Protein AF-A0A2P5EH96-F1 (afdb_monomer)

Mean predicted aligned error: 20.23 Å

InterPro domains:
  IPR024489 Organ 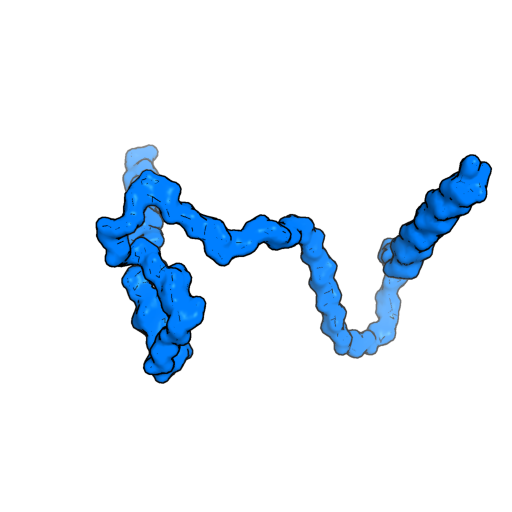specific protein [PF10950] (24-48)

pLDDT: mean 70.69, std 14.23, range [42.62, 91.38]

Sequence (117 aa):
MKSISAFVVLCSILLLGSLSYARKDAGDYWKSIMKNQPMPDAIKDLFHDEGLPSLPPGSAKRDRFVKDFDVRPNVIIYHSSHSQPEGVLNDHMPSVHEFQTKHHQQLQQVINKISRD

Secondary structure (DSSP, 8-state):
-HHHHHHHHHHHHHHHHTTT-SSS-HHHHHHHHTTTPPPPHHHHTTSTTS--TT--TT---TTSS------SPP---------PPP------PPPHHHHHHHHHHHHHHHHHHHTT-

Organism: Trema orientale (NCBI:txid63057)

Foldseek 3Di:
DVVVVVVVVVVVVVVVVPPPPPPPDPQVVCCVVVVNDGDDPVCVVVPPPPDDPDDDPPPPPPVPDDPPPDPPDDDDDDDPPDDDDDDDDDDDDPDPVNVVVVVVVVVVVVVVVVVVD

Structure (mmCIF, N/CA/C/O backbone):
data_AF-A0A2P5EH96-F1
#
_entry.id   AF-A0A2P5EH96-F1
#
loop_
_atom_site.group_PDB
_atom_site.id
_atom_site.type_symbol
_atom_site.label_atom_id
_atom_site.label_alt_id
_atom_site.label_comp_id
_atom_site.label_asym_id
_atom_site.label_entity_id
_atom_site.label_seq_id
_atom_site.pdbx_PDB_ins_code
_atom_site.Cartn_x
_atom_site.Cartn_y
_atom_site.Cartn_z
_atom_site.occupancy
_atom_site.B_iso_or_equiv
_atom_site.auth_seq_id
_atom_site.auth_comp_id
_atom_site.auth_asym_id
_atom_site.auth_atom_id
_atom_site.pdbx_PDB_model_num
ATOM 1 N N . MET A 1 1 ? -22.685 9.995 33.375 1.00 61.16 1 MET A N 1
ATOM 2 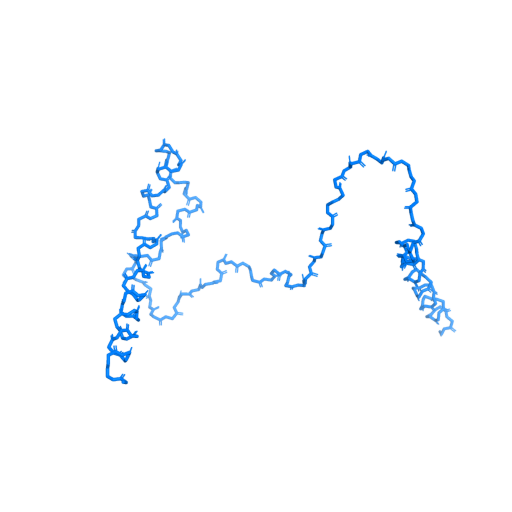C CA . MET A 1 1 ? -22.931 9.417 32.029 1.00 61.16 1 MET A CA 1
ATOM 3 C C . MET A 1 1 ? -22.644 10.393 30.881 1.00 61.16 1 MET A C 1
ATOM 5 O O . MET A 1 1 ? -22.021 9.983 29.915 1.00 61.16 1 MET A O 1
ATOM 9 N N . LYS A 1 2 ? -23.005 11.684 30.986 1.00 67.69 2 LYS A N 1
ATOM 10 C CA . LYS A 1 2 ? -22.804 12.699 29.922 1.00 67.69 2 LYS A CA 1
ATOM 11 C C . LYS A 1 2 ? -21.328 12.935 29.530 1.00 67.69 2 LYS A C 1
ATOM 13 O O . LYS A 1 2 ? -21.012 13.006 28.351 1.00 67.69 2 LYS A O 1
ATOM 18 N N . SER A 1 3 ? -20.422 12.989 30.513 1.00 78.19 3 SER A N 1
ATOM 19 C CA . SER A 1 3 ? -18.978 13.211 30.291 1.00 78.19 3 SER A CA 1
ATOM 20 C C . SER A 1 3 ? -18.285 12.039 29.578 1.00 78.19 3 SER A C 1
ATOM 22 O O . SER A 1 3 ? -17.495 12.265 28.668 1.00 78.19 3 SER A O 1
ATOM 24 N N . ILE A 1 4 ? -18.639 10.796 29.920 1.00 89.25 4 ILE A N 1
ATOM 25 C CA . ILE A 1 4 ? -18.084 9.597 29.271 1.00 89.25 4 ILE A CA 1
ATOM 26 C C . ILE A 1 4 ? -18.522 9.538 27.804 1.00 89.25 4 ILE A C 1
ATOM 28 O O . ILE A 1 4 ? -17.707 9.266 26.933 1.00 89.25 4 ILE A O 1
ATOM 32 N N . SER A 1 5 ? -19.786 9.868 27.515 1.00 84.06 5 SER A N 1
ATOM 33 C CA . SER A 1 5 ? -20.282 9.936 26.136 1.00 84.06 5 SER A CA 1
ATOM 34 C C . SER A 1 5 ? -19.522 10.970 25.303 1.00 84.06 5 SER A C 1
ATOM 36 O O . SER A 1 5 ? -19.148 10.677 24.173 1.00 84.06 5 SER A O 1
ATOM 38 N N . ALA A 1 6 ? -19.264 12.161 25.854 1.00 87.69 6 ALA A N 1
ATOM 39 C CA . ALA A 1 6 ? -18.490 13.193 25.165 1.00 87.69 6 ALA A CA 1
ATOM 40 C C . ALA A 1 6 ? -17.036 12.755 24.917 1.00 87.69 6 ALA A C 1
ATOM 42 O O . ALA A 1 6 ? -16.497 12.992 23.839 1.00 87.69 6 ALA A O 1
ATOM 43 N N . PHE A 1 7 ? -16.427 12.064 25.885 1.00 88.88 7 PHE A N 1
ATOM 44 C CA . PHE A 1 7 ? -15.080 11.510 25.757 1.00 88.88 7 PHE A CA 1
ATOM 45 C C . PHE A 1 7 ? -14.995 10.439 24.659 1.00 88.88 7 PHE A C 1
ATOM 47 O O . PHE A 1 7 ? -14.113 10.504 23.809 1.00 88.88 7 PHE A O 1
ATOM 54 N N . VAL A 1 8 ? -15.952 9.506 24.605 1.00 90.94 8 VAL A N 1
ATOM 55 C CA . VAL A 1 8 ? -16.015 8.467 23.560 1.00 90.94 8 VAL A CA 1
ATOM 56 C C . VAL A 1 8 ? -16.200 9.077 22.167 1.00 90.94 8 VAL A C 1
ATOM 58 O O . VAL A 1 8 ? -15.549 8.643 21.215 1.00 90.94 8 VAL A O 1
ATOM 61 N N . VAL A 1 9 ? -17.040 10.110 22.035 1.00 91.38 9 VAL A N 1
ATOM 62 C CA . VAL A 1 9 ? -17.235 10.833 20.765 1.00 91.38 9 VAL A CA 1
ATOM 63 C C . VAL A 1 9 ? -15.948 11.542 20.333 1.00 91.38 9 VAL A C 1
ATOM 65 O O . VAL A 1 9 ? -15.552 11.421 19.176 1.00 91.38 9 VAL A O 1
ATOM 68 N N . LEU A 1 10 ? -15.249 12.211 21.254 1.00 88.38 10 LEU A N 1
ATOM 69 C CA . LEU A 1 10 ? -13.952 12.839 20.978 1.00 88.38 10 LEU A CA 1
ATOM 70 C C . LEU A 1 10 ? -12.892 11.819 20.542 1.00 88.38 10 LEU A C 1
ATOM 72 O O . LEU A 1 10 ? -12.223 12.037 19.535 1.00 88.38 10 LEU A O 1
ATOM 76 N N . CYS A 1 11 ? -12.772 10.688 21.245 1.00 85.94 11 CYS A N 1
ATOM 77 C CA . CYS A 1 11 ? -11.863 9.607 20.859 1.00 85.94 11 CYS A CA 1
ATOM 78 C C . CYS A 1 11 ? -12.203 9.040 19.475 1.00 85.94 11 CYS A C 1
ATOM 80 O O . CYS A 1 11 ? -11.300 8.779 18.685 1.00 85.94 11 CYS A O 1
ATOM 82 N N . SER A 1 12 ? -13.491 8.901 19.155 1.00 86.06 12 SER A N 1
ATOM 83 C CA . SER A 1 12 ? -13.940 8.423 17.843 1.00 86.06 12 SER A CA 1
ATOM 84 C C . SER A 1 12 ? -13.535 9.393 16.729 1.00 86.06 12 SER A C 1
ATOM 86 O O . SER A 1 12 ? -12.966 8.971 15.728 1.00 86.06 12 SER A O 1
ATOM 88 N N . ILE A 1 13 ? -13.737 10.701 16.918 1.00 84.12 13 ILE A N 1
ATOM 89 C CA . ILE A 1 13 ? -13.320 11.729 15.947 1.00 84.12 13 ILE A CA 1
ATOM 90 C C . ILE A 1 13 ? -11.793 11.721 15.756 1.00 84.12 13 ILE A C 1
ATOM 92 O O . ILE A 1 13 ? -11.313 11.801 14.625 1.00 84.12 13 ILE A O 1
ATOM 96 N N . LEU A 1 14 ? -11.027 11.569 16.841 1.00 83.12 14 LEU A N 1
ATOM 97 C CA . LEU A 1 14 ? -9.562 11.508 16.800 1.00 83.12 14 LEU A CA 1
ATOM 98 C C . LEU A 1 14 ? -9.047 10.273 16.029 1.00 83.12 14 LEU A C 1
ATOM 100 O O . LEU A 1 14 ? -8.079 10.363 15.269 1.00 83.12 14 LEU A O 1
ATOM 104 N N . LEU A 1 15 ? -9.718 9.128 16.188 1.00 79.44 15 LEU A N 1
ATOM 105 C CA . LEU A 1 15 ? -9.408 7.887 15.470 1.00 79.44 15 LEU A CA 1
ATOM 106 C C . LEU A 1 15 ? -9.755 7.977 13.975 1.00 79.44 15 LEU A C 1
ATOM 108 O O . LEU A 1 15 ? -9.011 7.458 13.149 1.00 79.44 15 LEU A O 1
ATOM 112 N N . LEU A 1 16 ? -10.837 8.672 13.602 1.00 72.06 16 LEU A N 1
ATOM 113 C CA . LEU A 1 16 ? -11.188 8.881 12.190 1.00 72.06 16 LEU A CA 1
ATOM 114 C C . LEU A 1 16 ? -10.264 9.897 11.497 1.00 72.06 16 LEU A C 1
ATOM 116 O O . LEU A 1 16 ? -9.942 9.729 10.322 1.00 72.06 16 LEU A O 1
ATOM 120 N N . GLY A 1 17 ? -9.801 10.928 12.211 1.00 64.50 17 GLY A N 1
ATOM 121 C CA . GLY A 1 17 ? -8.939 11.974 11.645 1.00 64.50 17 GLY A CA 1
ATOM 122 C C . GLY A 1 17 ? -7.540 11.497 11.237 1.00 64.50 17 GLY A C 1
ATOM 123 O O . GLY A 1 17 ? -6.922 12.081 10.351 1.00 64.50 17 GLY A O 1
ATOM 124 N N . SER A 1 18 ? -7.045 10.414 11.839 1.00 60.97 18 SER A N 1
ATOM 125 C CA . SER A 1 18 ? -5.706 9.864 11.577 1.00 60.97 18 SER A CA 1
ATOM 126 C C . SER A 1 18 ? -5.666 8.814 10.457 1.00 60.97 18 SER A C 1
ATOM 128 O O . SER A 1 18 ? -4.588 8.361 10.075 1.00 60.97 18 SER A O 1
ATOM 130 N N . LEU A 1 19 ? -6.814 8.455 9.871 1.00 60.09 19 LEU A N 1
ATOM 131 C CA . LEU A 1 19 ? -6.909 7.329 8.938 1.00 60.09 19 LEU A CA 1
ATOM 132 C C . LEU A 1 19 ? -6.358 7.614 7.525 1.00 60.09 19 LEU A C 1
ATOM 134 O O . LEU A 1 19 ? -6.110 6.678 6.772 1.00 60.09 19 LEU A O 1
ATOM 138 N N . SER A 1 20 ? -6.163 8.881 7.137 1.00 57.81 20 SER A N 1
ATOM 139 C CA . SER A 1 20 ? -5.899 9.261 5.731 1.00 57.81 20 SER A CA 1
ATOM 140 C C . SER A 1 20 ? -4.541 9.915 5.453 1.00 57.81 20 SER A C 1
ATOM 142 O O . SER A 1 20 ? -4.379 10.574 4.430 1.00 57.81 20 SER A O 1
ATOM 144 N N . TYR A 1 21 ? -3.531 9.713 6.306 1.00 54.97 21 TYR A N 1
A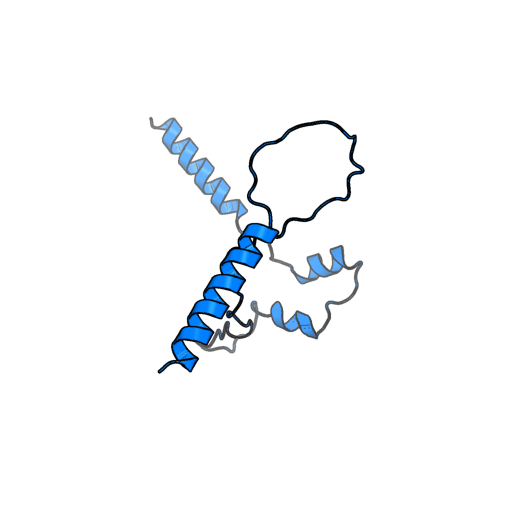TOM 145 C CA . TYR A 1 21 ? -2.166 10.193 6.016 1.00 54.97 21 TYR A CA 1
ATOM 146 C C . TYR A 1 21 ? -1.235 9.119 5.429 1.00 54.97 21 TYR A C 1
ATOM 148 O O . TYR A 1 21 ? -0.054 9.360 5.213 1.00 54.97 21 TYR A O 1
ATOM 156 N N . ALA A 1 22 ? -1.731 7.908 5.170 1.00 56.47 22 ALA A N 1
ATOM 157 C CA . ALA A 1 22 ? -0.838 6.786 4.897 1.00 56.47 22 ALA A CA 1
ATOM 158 C C . ALA A 1 22 ? -0.187 6.805 3.500 1.00 56.47 22 ALA A C 1
ATOM 160 O O . ALA A 1 22 ? 0.876 6.209 3.355 1.00 56.47 22 ALA A O 1
ATOM 161 N N . ARG A 1 23 ? -0.788 7.421 2.466 1.00 58.59 23 ARG A N 1
ATOM 162 C CA . ARG A 1 23 ? -0.286 7.295 1.074 1.00 58.59 23 ARG A CA 1
ATOM 163 C C . ARG A 1 23 ? -0.654 8.450 0.142 1.00 58.59 23 ARG A C 1
ATOM 165 O O . ARG A 1 23 ? -1.019 8.218 -1.003 1.00 58.59 23 ARG A O 1
ATOM 172 N N . LYS A 1 24 ? -0.584 9.699 0.602 1.00 59.19 24 LYS A N 1
ATOM 173 C CA . LYS A 1 24 ? -0.841 10.821 -0.316 1.00 59.19 24 LYS A CA 1
ATOM 174 C C . LYS A 1 24 ? 0.288 11.016 -1.339 1.00 59.19 24 LYS A C 1
AT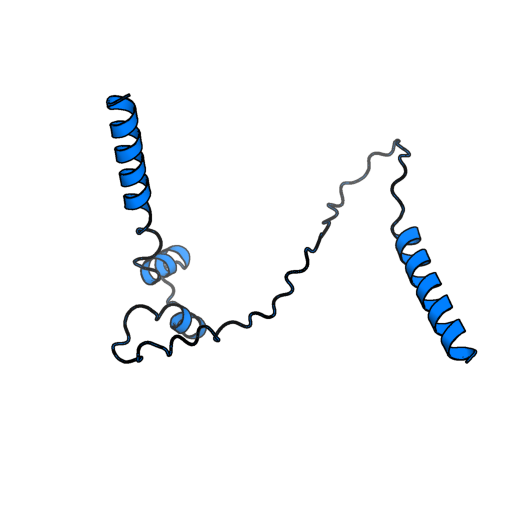OM 176 O O . LYS A 1 24 ? 0.039 11.567 -2.402 1.00 59.19 24 LYS A O 1
ATOM 181 N N . ASP A 1 25 ? 1.492 10.524 -1.037 1.00 70.25 25 ASP A N 1
ATOM 182 C CA . ASP A 1 25 ? 2.657 10.693 -1.904 1.00 70.25 25 ASP A CA 1
ATOM 183 C C . ASP A 1 25 ? 3.534 9.431 -1.966 1.00 70.25 25 ASP A C 1
ATOM 185 O O . ASP A 1 25 ? 4.565 9.295 -1.302 1.00 70.25 25 ASP A O 1
ATOM 189 N N . ALA A 1 26 ? 3.085 8.447 -2.749 1.00 70.12 26 ALA A N 1
ATOM 190 C CA . ALA A 1 26 ? 3.865 7.238 -3.013 1.00 70.12 26 ALA A CA 1
ATOM 191 C C . ALA A 1 26 ? 5.191 7.549 -3.739 1.00 70.12 26 ALA A C 1
ATOM 193 O O . ALA A 1 26 ? 6.161 6.804 -3.588 1.00 70.12 26 ALA A O 1
ATOM 194 N N . GLY A 1 27 ? 5.241 8.652 -4.496 1.00 78.19 27 GLY A N 1
ATOM 195 C CA . GLY A 1 27 ? 6.428 9.096 -5.222 1.00 78.19 27 GLY A CA 1
ATOM 196 C C . GLY A 1 27 ? 7.520 9.593 -4.281 1.00 78.19 27 GLY A C 1
ATOM 197 O O . GLY A 1 27 ? 8.656 9.122 -4.354 1.00 78.19 27 GLY A O 1
ATOM 198 N N . ASP A 1 28 ? 7.170 10.477 -3.351 1.00 79.75 28 ASP A N 1
ATOM 199 C CA . ASP A 1 28 ? 8.100 11.004 -2.353 1.00 79.75 28 ASP A CA 1
ATOM 200 C C . ASP A 1 28 ? 8.574 9.921 -1.380 1.00 79.75 28 ASP A C 1
ATOM 202 O O . ASP A 1 28 ? 9.758 9.872 -1.033 1.00 79.75 28 ASP A O 1
ATOM 206 N N . TYR A 1 29 ? 7.690 8.994 -0.994 1.00 82.25 29 TYR A N 1
ATOM 207 C CA . TYR A 1 29 ? 8.078 7.836 -0.188 1.00 82.25 29 TYR A CA 1
ATOM 208 C C . TYR A 1 29 ? 9.097 6.953 -0.918 1.00 82.25 29 TYR A C 1
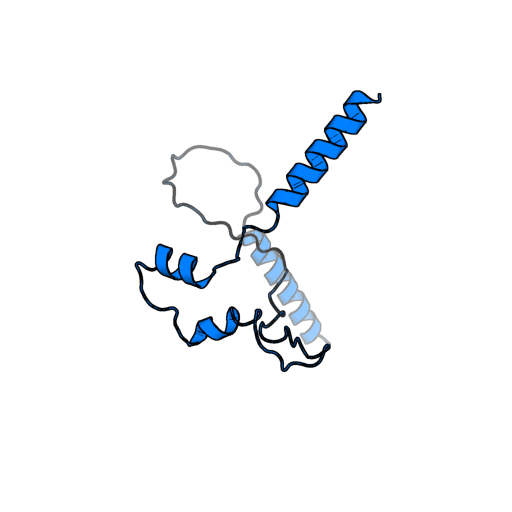ATOM 210 O O . TYR A 1 29 ? 10.148 6.626 -0.359 1.00 82.25 29 TYR A O 1
ATOM 218 N N . TRP A 1 30 ? 8.825 6.605 -2.182 1.00 86.25 30 TRP A N 1
ATOM 219 C CA . TRP A 1 30 ? 9.757 5.831 -3.002 1.00 86.25 30 TRP A CA 1
ATOM 220 C C . TRP A 1 30 ? 11.110 6.532 -3.095 1.00 86.25 30 TRP A C 1
ATOM 222 O O . TRP A 1 30 ? 12.147 5.930 -2.826 1.00 86.25 30 TRP A O 1
ATOM 232 N N . LYS A 1 31 ? 11.097 7.831 -3.406 1.00 86.62 31 LYS A N 1
ATOM 233 C CA . LYS A 1 31 ? 12.295 8.663 -3.513 1.00 86.62 31 LYS A CA 1
ATOM 234 C C . LYS A 1 31 ? 13.103 8.666 -2.211 1.00 86.62 31 LYS A C 1
ATOM 236 O O . LYS A 1 31 ? 14.327 8.566 -2.261 1.00 86.62 31 LYS A O 1
ATOM 241 N N . SER A 1 32 ? 12.438 8.732 -1.059 1.00 87.88 32 SER A N 1
ATOM 242 C CA . SER A 1 32 ? 13.080 8.683 0.258 1.00 87.88 32 SER A CA 1
ATOM 243 C C . SER A 1 32 ? 13.774 7.340 0.518 1.00 87.88 32 SER A C 1
ATOM 245 O O . SER A 1 32 ? 14.968 7.310 0.822 1.00 87.88 32 SER A O 1
ATOM 247 N N . ILE A 1 33 ? 13.064 6.225 0.334 1.00 87.00 33 ILE A N 1
ATOM 248 C CA . ILE A 1 33 ? 13.589 4.876 0.601 1.00 87.00 33 ILE A CA 1
ATOM 249 C C . ILE A 1 33 ? 14.670 4.479 -0.411 1.00 87.00 33 ILE A C 1
ATOM 251 O O . ILE A 1 33 ? 15.683 3.879 -0.050 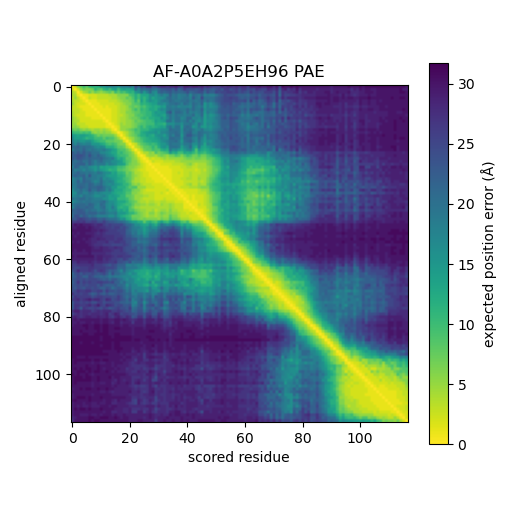1.00 87.00 33 ILE A O 1
ATOM 255 N N . MET A 1 34 ? 14.491 4.866 -1.672 1.00 90.25 34 MET A N 1
ATOM 256 C CA . MET A 1 34 ? 15.358 4.477 -2.785 1.00 90.25 34 MET A CA 1
ATOM 257 C C . MET A 1 34 ? 16.464 5.498 -3.067 1.00 90.25 34 MET A C 1
ATOM 259 O O . MET A 1 34 ? 17.059 5.485 -4.143 1.00 90.25 34 MET A O 1
ATOM 263 N N . LYS A 1 35 ? 16.772 6.389 -2.111 1.00 91.19 35 LYS A N 1
ATOM 264 C CA . LYS A 1 35 ? 17.872 7.369 -2.208 1.00 91.19 35 LYS A CA 1
ATOM 265 C C . LYS A 1 35 ? 17.812 8.213 -3.488 1.00 91.19 35 LYS A C 1
ATOM 267 O O . LYS A 1 35 ? 18.818 8.424 -4.160 1.00 91.19 35 LYS A O 1
ATOM 272 N N . ASN A 1 36 ? 16.627 8.711 -3.813 1.00 88.50 36 ASN A N 1
ATOM 273 C CA . ASN A 1 36 ? 16.313 9.500 -5.003 1.00 88.50 36 ASN A CA 1
ATOM 274 C C . ASN A 1 36 ? 16.392 8.760 -6.344 1.00 88.50 36 ASN A C 1
ATOM 276 O O . ASN A 1 36 ? 16.341 9.410 -7.389 1.00 88.50 36 ASN A O 1
ATOM 280 N N . GLN A 1 37 ? 16.479 7.429 -6.351 1.00 90.12 37 GLN A N 1
ATOM 281 C CA . GLN A 1 37 ? 16.312 6.681 -7.593 1.00 90.12 37 GLN A CA 1
ATOM 282 C C . GLN A 1 37 ? 14.868 6.794 -8.110 1.00 90.12 37 GLN A C 1
ATOM 284 O O . GLN A 1 37 ? 13.924 6.776 -7.310 1.00 90.12 37 GLN A O 1
ATOM 289 N N . PRO A 1 38 ? 14.676 6.903 -9.438 1.00 87.06 38 PRO A N 1
ATOM 290 C CA . PRO A 1 38 ? 13.346 6.944 -10.027 1.00 87.06 38 PRO A CA 1
ATOM 291 C C . PRO A 1 38 ? 12.618 5.611 -9.812 1.00 87.06 38 PRO A C 1
ATOM 293 O O . PRO A 1 38 ? 13.239 4.551 -9.724 1.00 87.06 38 PRO A O 1
ATOM 296 N N . MET A 1 39 ? 11.288 5.660 -9.727 1.00 87.38 39 MET A N 1
ATOM 297 C CA . MET A 1 39 ? 10.472 4.448 -9.683 1.00 87.38 39 MET A CA 1
ATOM 298 C C . MET A 1 39 ? 10.521 3.732 -11.042 1.00 87.38 39 MET A C 1
ATOM 300 O O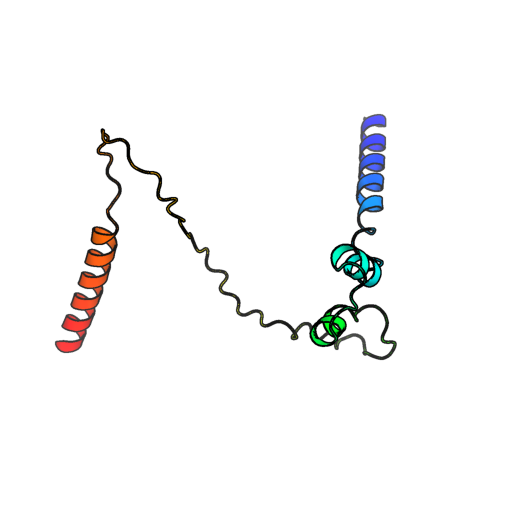 . MET A 1 39 ? 10.272 4.385 -12.055 1.00 87.38 39 MET A O 1
ATOM 304 N N . PRO A 1 40 ? 10.828 2.422 -11.085 1.00 86.50 40 PRO A N 1
ATOM 305 C CA . PRO A 1 40 ? 10.820 1.645 -12.317 1.00 86.50 40 PRO A CA 1
ATOM 306 C C . PRO A 1 40 ? 9.458 1.679 -13.012 1.00 86.50 40 PRO A C 1
ATOM 308 O O . PRO A 1 40 ? 8.420 1.510 -12.368 1.00 86.50 40 PRO A O 1
ATOM 311 N N . ASP A 1 41 ? 9.471 1.805 -14.338 1.00 82.75 41 ASP A N 1
ATOM 312 C CA . ASP A 1 41 ? 8.247 1.889 -15.144 1.00 82.75 41 ASP A CA 1
ATOM 313 C C . ASP A 1 41 ? 7.343 0.658 -14.966 1.00 82.75 41 ASP A C 1
ATOM 315 O O . ASP A 1 41 ? 6.129 0.796 -14.870 1.00 82.75 41 ASP A O 1
ATOM 319 N N . ALA A 1 42 ? 7.932 -0.530 -14.783 1.00 82.19 42 ALA A N 1
ATOM 320 C CA . ALA A 1 42 ? 7.198 -1.783 -14.579 1.00 82.19 42 ALA A CA 1
ATOM 321 C C . ALA A 1 42 ? 6.263 -1.786 -13.353 1.00 82.19 42 ALA A C 1
ATOM 323 O O . ALA A 1 42 ? 5.287 -2.531 -13.331 1.00 82.19 42 ALA A O 1
ATOM 324 N N . ILE A 1 43 ? 6.564 -0.989 -12.322 1.00 80.88 43 ILE A N 1
ATOM 325 C CA . ILE A 1 43 ? 5.736 -0.896 -11.108 1.00 80.88 43 ILE A CA 1
ATOM 326 C C . ILE A 1 43 ? 5.004 0.435 -10.995 1.00 80.88 43 ILE A C 1
ATOM 328 O O . ILE A 1 43 ? 4.070 0.550 -10.209 1.00 80.88 43 ILE A O 1
ATOM 332 N N . LYS A 1 44 ? 5.395 1.434 -11.787 1.00 77.75 44 LYS A N 1
ATOM 333 C CA . LYS A 1 44 ? 4.788 2.764 -11.798 1.00 77.75 44 LYS A CA 1
ATOM 334 C C . LYS A 1 44 ? 3.293 2.699 -12.122 1.00 77.75 44 LYS A C 1
ATOM 336 O O . LYS A 1 44 ? 2.499 3.357 -11.446 1.00 77.75 44 LYS A O 1
ATOM 341 N N . ASP A 1 45 ? 2.912 1.821 -13.045 1.00 73.50 45 ASP A N 1
ATOM 342 C CA . ASP A 1 45 ? 1.521 1.565 -13.441 1.00 73.50 45 ASP A CA 1
ATOM 343 C C . ASP A 1 45 ? 0.651 0.990 -12.309 1.00 73.50 45 ASP A C 1
ATOM 345 O O . ASP A 1 45 ? -0.574 1.088 -12.352 1.00 73.50 45 ASP A O 1
ATOM 349 N N . LEU A 1 46 ? 1.258 0.426 -11.259 1.00 72.62 46 LEU A N 1
ATOM 350 C CA . LEU A 1 46 ? 0.530 -0.091 -10.095 1.00 72.62 46 LEU A CA 1
ATOM 351 C C . LEU A 1 46 ? 0.034 1.022 -9.163 1.00 72.62 46 LEU A C 1
ATOM 353 O O . LEU A 1 46 ? -0.894 0.791 -8.391 1.00 72.62 46 LEU A O 1
ATOM 357 N N . PHE A 1 47 ? 0.642 2.209 -9.230 1.00 69.38 47 PHE A N 1
ATOM 358 C CA . PHE A 1 47 ? 0.325 3.357 -8.373 1.00 69.38 47 PHE A CA 1
ATOM 359 C C . PHE A 1 47 ? -0.556 4.404 -9.073 1.00 69.38 47 PHE A C 1
ATOM 361 O O . PHE A 1 47 ? -0.984 5.368 -8.442 1.00 69.38 47 PHE A O 1
ATOM 368 N N . HIS A 1 48 ? -0.842 4.228 -10.367 1.00 61.75 48 HIS A N 1
ATOM 369 C CA . HIS A 1 48 ? -1.701 5.119 -11.150 1.00 61.75 48 HIS A CA 1
ATOM 370 C C . HIS A 1 48 ? -3.185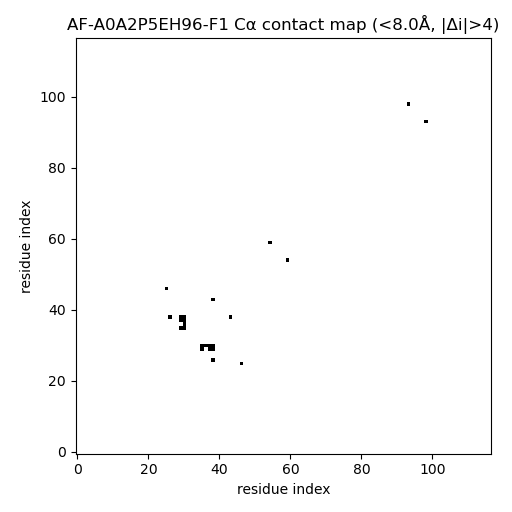 4.765 -10.948 1.00 61.75 48 HIS A C 1
ATOM 372 O O . HIS A 1 48 ? -3.844 4.303 -11.873 1.00 61.75 48 HIS A O 1
ATOM 378 N N . ASP A 1 49 ? -3.719 4.973 -9.742 1.00 56.66 49 ASP A N 1
ATOM 379 C CA . ASP A 1 49 ? -5.178 4.972 -9.503 1.00 56.66 49 ASP A CA 1
ATOM 380 C C . ASP A 1 49 ? -5.739 6.400 -9.297 1.00 56.66 49 ASP A C 1
ATOM 382 O O . ASP A 1 49 ? -6.950 6.597 -9.295 1.00 56.66 49 ASP A O 1
ATOM 386 N N . GLU A 1 50 ? -4.885 7.427 -9.224 1.00 53.91 50 GLU A N 1
ATOM 387 C CA . GLU A 1 50 ? -5.266 8.753 -8.704 1.00 53.91 50 GLU A CA 1
ATOM 388 C C . GLU A 1 50 ? -5.394 9.858 -9.780 1.00 53.91 50 GLU A C 1
ATOM 390 O O . GLU A 1 50 ? -5.154 11.030 -9.484 1.00 53.91 50 GLU A O 1
ATOM 395 N N . GLY A 1 51 ? -5.719 9.549 -11.047 1.00 49.50 51 GLY A N 1
ATOM 396 C CA . GLY A 1 51 ? -5.750 10.635 -12.044 1.00 49.50 51 GLY A CA 1
ATOM 397 C C . GLY A 1 51 ? -6.103 10.364 -13.504 1.00 49.50 51 GLY A C 1
ATOM 398 O O . GLY A 1 51 ? -5.730 11.181 -14.341 1.00 49.50 51 GLY A O 1
ATOM 399 N N . LEU A 1 52 ? -6.810 9.287 -13.859 1.00 45.62 52 LEU A N 1
ATOM 400 C CA . LEU A 1 52 ? -7.364 9.172 -15.218 1.00 45.62 52 LEU A CA 1
ATOM 401 C C . LEU A 1 52 ? -8.809 9.707 -15.254 1.00 45.62 52 LEU A C 1
ATOM 403 O O . LEU A 1 52 ? -9.685 9.087 -14.653 1.00 45.62 52 LEU A O 1
ATOM 407 N N . PRO A 1 53 ? -9.112 10.789 -16.004 1.00 46.06 53 PRO A N 1
ATOM 408 C CA . PRO A 1 53 ? -10.482 11.254 -16.231 1.00 46.06 53 PRO A CA 1
ATOM 409 C C . PRO A 1 53 ? -11.276 10.370 -17.215 1.00 46.06 53 PRO A C 1
ATOM 411 O O . PRO A 1 53 ? -12.254 10.824 -17.801 1.00 46.06 53 PRO A O 1
ATOM 414 N N . SER A 1 54 ? -10.871 9.122 -17.457 1.00 47.84 54 SER A N 1
ATOM 415 C CA . SER A 1 54 ? -11.326 8.371 -18.634 1.00 47.84 54 SER A CA 1
ATOM 416 C C . SER A 1 54 ? -11.585 6.882 -18.415 1.00 47.84 54 SER A C 1
ATOM 418 O O . SER A 1 54 ? -11.530 6.119 -19.379 1.00 47.84 54 SER A O 1
ATOM 420 N N . LEU A 1 55 ? -11.915 6.439 -17.198 1.00 49.97 55 LEU A N 1
ATOM 421 C CA . LEU A 1 55 ? -12.512 5.111 -17.039 1.00 49.97 55 LEU A CA 1
ATOM 422 C C . LEU A 1 55 ? -13.963 5.229 -16.555 1.00 49.97 55 LEU A C 1
ATOM 424 O O . LEU A 1 55 ? -14.205 5.811 -15.496 1.00 49.97 55 LEU A O 1
ATOM 428 N N . PRO A 1 56 ? -14.941 4.708 -17.324 1.00 43.12 56 PRO A N 1
ATOM 429 C CA . PRO A 1 56 ? -16.333 4.710 -16.909 1.00 43.12 56 PRO A CA 1
ATOM 430 C C . PRO A 1 56 ? -16.491 3.945 -15.584 1.00 43.12 56 PRO A C 1
ATOM 432 O O . PRO A 1 56 ? -15.775 2.964 -15.337 1.00 43.12 56 PRO A O 1
ATOM 435 N N . PRO A 1 57 ? -17.426 4.369 -14.715 1.00 42.62 57 PRO A N 1
ATOM 436 C CA . PRO A 1 57 ? -17.664 3.715 -13.437 1.00 42.62 57 PRO A CA 1
ATOM 437 C C . PRO A 1 57 ? -18.113 2.274 -13.704 1.00 42.62 57 PRO A C 1
ATOM 439 O O . PRO A 1 57 ? -19.208 2.032 -14.203 1.00 42.62 57 PRO A O 1
ATOM 442 N N . GLY A 1 58 ? -17.224 1.317 -13.434 1.00 49.59 58 GLY A N 1
ATOM 443 C CA . GLY A 1 58 ? -17.449 -0.108 -13.701 1.00 49.59 58 GLY A CA 1
ATOM 444 C C . GLY A 1 58 ? -16.256 -0.851 -14.304 1.00 49.59 58 GLY A C 1
ATOM 445 O O . GLY A 1 58 ? -16.217 -2.074 -14.226 1.00 49.59 58 GLY A O 1
ATOM 446 N N . SER A 1 59 ? -15.247 -0.156 -14.842 1.00 49.06 59 SER A N 1
ATOM 447 C CA . SER A 1 59 ? -14.074 -0.797 -15.463 1.00 49.06 59 SER A CA 1
ATOM 448 C C . SER A 1 59 ? -12.819 -0.813 -14.587 1.00 49.06 59 SER A C 1
ATOM 450 O O . SER A 1 59 ? -11.715 -0.974 -15.107 1.00 49.06 59 SER A O 1
ATOM 452 N N . ALA A 1 60 ? -12.960 -0.688 -13.263 1.00 55.72 60 ALA A N 1
ATOM 453 C CA . ALA A 1 60 ? -11.889 -1.008 -12.322 1.00 55.72 60 ALA A CA 1
ATOM 454 C C . ALA A 1 60 ? -11.653 -2.526 -12.345 1.00 55.72 60 ALA A C 1
ATOM 456 O O . ALA A 1 60 ? -12.012 -3.237 -11.405 1.00 55.72 60 ALA A O 1
ATOM 457 N N . LYS A 1 61 ? -11.089 -3.039 -13.445 1.00 56.53 61 LYS A N 1
ATOM 458 C CA . LYS A 1 61 ? -10.564 -4.397 -13.528 1.00 56.53 61 LYS A CA 1
ATOM 459 C C . LYS A 1 61 ? -9.408 -4.483 -12.545 1.00 56.53 61 LYS A C 1
ATOM 461 O O . LYS A 1 61 ? -8.240 -4.316 -12.883 1.00 56.53 61 LYS A O 1
ATOM 466 N N . ARG A 1 62 ? -9.757 -4.795 -11.300 1.00 58.03 62 ARG A N 1
ATOM 467 C CA . ARG A 1 62 ? -8.867 -5.282 -10.242 1.00 58.03 62 ARG A CA 1
ATOM 468 C C . ARG A 1 62 ? -8.417 -6.724 -10.532 1.00 58.03 62 ARG A C 1
ATOM 470 O O . ARG A 1 62 ? -8.180 -7.491 -9.604 1.00 58.03 62 ARG A O 1
ATOM 477 N N . ASP A 1 63 ? -8.298 -7.064 -11.814 1.00 62.56 63 ASP A N 1
ATOM 478 C CA . ASP A 1 63 ? -7.901 -8.368 -12.345 1.00 62.56 63 ASP A CA 1
ATOM 479 C C . ASP A 1 63 ? -6.396 -8.389 -12.666 1.00 62.56 63 ASP A C 1
ATOM 481 O O . ASP A 1 63 ? -5.886 -9.360 -13.210 1.00 62.56 63 ASP A O 1
ATOM 485 N N . ARG A 1 64 ? -5.665 -7.307 -12.342 1.00 66.62 64 ARG A N 1
ATOM 486 C CA . ARG A 1 64 ? -4.207 -7.209 -12.537 1.00 66.62 64 ARG A CA 1
ATOM 487 C C . ARG A 1 64 ? -3.423 -8.199 -11.673 1.00 66.62 64 ARG A C 1
ATOM 489 O O . ARG A 1 64 ? -2.301 -8.547 -12.019 1.00 66.62 64 ARG A O 1
ATOM 496 N N . PHE A 1 65 ? -3.998 -8.628 -10.553 1.00 71.75 65 PHE A N 1
ATOM 497 C CA . PHE A 1 65 ? -3.378 -9.592 -9.655 1.00 71.75 65 PHE A CA 1
ATOM 498 C C . PHE A 1 65 ? -4.082 -10.934 -9.785 1.00 71.75 65 PHE A C 1
ATOM 500 O O . PHE A 1 65 ? -5.307 -11.008 -9.665 1.00 71.75 65 PHE A O 1
ATOM 507 N N . VAL A 1 66 ? -3.296 -11.990 -9.992 1.00 75.81 66 VAL A N 1
ATOM 508 C CA . VAL A 1 66 ? -3.800 -13.357 -9.890 1.00 75.81 66 VAL A CA 1
ATOM 509 C C . VAL A 1 66 ? -4.243 -13.567 -8.443 1.00 75.81 66 VAL A C 1
ATOM 511 O O . VAL A 1 66 ? -3.520 -13.229 -7.513 1.00 75.81 66 VAL A O 1
ATOM 514 N N . LYS A 1 67 ? -5.483 -14.010 -8.248 1.00 75.00 67 LYS A N 1
ATOM 515 C CA . LYS A 1 67 ? -6.106 -14.193 -6.926 1.00 75.00 67 LYS A CA 1
ATOM 516 C C . LYS A 1 67 ? -6.187 -15.663 -6.518 1.00 75.00 67 LYS A C 1
ATOM 518 O O . LYS A 1 67 ? -6.913 -16.002 -5.591 1.00 75.00 67 LYS A O 1
ATOM 523 N N . ASP A 1 68 ? -5.464 -16.523 -7.217 1.00 79.88 68 ASP A N 1
ATOM 524 C CA . ASP A 1 68 ? -5.417 -17.969 -7.010 1.00 79.88 68 ASP A CA 1
ATOM 525 C C . ASP A 1 68 ? -4.356 -18.390 -5.984 1.00 79.88 68 ASP A C 1
ATOM 527 O O . ASP A 1 68 ? -3.979 -19.560 -5.922 1.00 79.88 68 ASP A O 1
ATOM 531 N N . PHE A 1 69 ? -3.884 -17.449 -5.159 1.00 79.81 69 PHE A N 1
ATOM 532 C CA . PHE A 1 69 ? -2.977 -17.759 -4.065 1.00 79.81 69 PHE A CA 1
ATOM 533 C C . PHE A 1 69 ? -3.575 -18.850 -3.176 1.00 79.81 69 PHE A C 1
ATOM 535 O O . PHE A 1 69 ? -4.738 -18.788 -2.766 1.00 79.81 69 PHE A O 1
ATOM 542 N N . ASP A 1 70 ? -2.748 -19.841 -2.862 1.00 77.31 70 ASP A N 1
ATOM 543 C CA . ASP A 1 70 ? -3.112 -20.926 -1.970 1.00 77.31 70 ASP A CA 1
ATOM 544 C C . ASP A 1 70 ? -3.370 -20.380 -0.557 1.00 77.31 70 ASP A C 1
ATOM 546 O O . ASP A 1 70 ? -2.448 -20.056 0.188 1.00 77.31 70 ASP A O 1
ATOM 550 N N . VAL A 1 71 ? -4.647 -20.254 -0.197 1.00 79.38 71 VAL A N 1
ATOM 551 C CA . VAL A 1 71 ? -5.101 -19.823 1.135 1.00 79.38 71 VAL A CA 1
ATOM 552 C C . VAL A 1 71 ? -5.001 -20.933 2.182 1.00 79.38 71 VAL A C 1
ATOM 554 O O . VAL A 1 71 ? -5.380 -20.721 3.337 1.00 79.38 71 VAL A O 1
ATOM 557 N N . ARG A 1 72 ? -4.509 -22.126 1.818 1.00 85.00 72 ARG A N 1
ATOM 558 C CA . ARG A 1 72 ? -4.309 -23.196 2.792 1.00 85.00 72 ARG A CA 1
ATOM 559 C C . ARG A 1 72 ? -3.262 -22.760 3.820 1.00 85.00 72 ARG A C 1
ATOM 561 O O . ARG A 1 72 ? -2.171 -22.327 3.446 1.00 85.00 72 ARG A O 1
ATOM 568 N N . PRO A 1 73 ? -3.556 -22.898 5.121 1.00 80.38 73 PRO A N 1
ATOM 569 C CA . PRO A 1 73 ? -2.576 -22.616 6.155 1.00 80.38 73 PRO A CA 1
ATOM 570 C C . PRO A 1 73 ? -1.387 -23.572 5.998 1.00 80.38 73 PRO A C 1
ATOM 572 O O . PRO A 1 73 ? -1.545 -24.788 6.094 1.00 80.38 73 PRO A O 1
ATOM 575 N N . ASN A 1 74 ? -0.198 -23.019 5.750 1.00 77.69 74 ASN A N 1
ATOM 576 C CA . ASN A 1 74 ? 1.053 -23.769 5.717 1.00 77.69 74 ASN A CA 1
ATOM 577 C C . ASN A 1 74 ? 1.840 -23.516 7.012 1.00 77.69 74 ASN A C 1
ATOM 579 O O . ASN A 1 74 ? 2.065 -22.365 7.388 1.00 77.69 74 ASN A O 1
ATOM 583 N N . VAL A 1 75 ? 2.270 -24.584 7.685 1.00 83.31 75 VAL A N 1
ATOM 584 C CA . VAL A 1 75 ? 3.155 -24.515 8.855 1.00 83.31 75 VAL A CA 1
ATOM 585 C C . VAL A 1 75 ? 4.571 -24.828 8.381 1.00 83.31 75 VAL A C 1
ATOM 587 O O . VAL A 1 75 ? 4.942 -25.988 8.216 1.00 83.31 75 VAL A O 1
ATOM 590 N N . ILE A 1 76 ? 5.364 -23.783 8.141 1.00 81.75 76 ILE A N 1
ATOM 591 C CA . ILE A 1 76 ? 6.781 -23.917 7.787 1.00 81.75 76 ILE A CA 1
ATOM 592 C C . ILE A 1 76 ? 7.595 -23.853 9.082 1.00 81.75 76 ILE A C 1
ATOM 594 O O . ILE A 1 76 ? 7.733 -22.787 9.681 1.00 81.75 76 ILE A O 1
ATOM 598 N N . ILE A 1 77 ? 8.121 -24.995 9.530 1.00 84.31 77 ILE A N 1
ATOM 599 C CA . ILE A 1 77 ? 9.003 -25.071 10.702 1.00 84.31 77 ILE A CA 1
ATOM 600 C C . ILE A 1 77 ? 10.445 -24.875 10.228 1.00 84.31 77 ILE A C 1
ATOM 602 O O . ILE A 1 77 ? 11.023 -25.750 9.586 1.00 84.31 77 ILE A O 1
ATOM 606 N N . TYR A 1 78 ? 11.038 -23.728 10.553 1.00 76.75 78 TYR A N 1
ATOM 607 C CA . TYR A 1 78 ? 12.471 -23.513 10.372 1.00 76.75 78 TYR A CA 1
ATOM 608 C C . TYR A 1 78 ? 13.214 -24.134 11.555 1.00 76.75 78 TYR A C 1
ATOM 610 O O . TYR A 1 78 ? 13.153 -23.628 12.675 1.00 76.75 78 TYR A O 1
ATOM 618 N N . HIS A 1 79 ? 13.929 -25.231 11.318 1.00 76.31 79 HIS A N 1
ATOM 619 C CA . HIS A 1 79 ? 14.866 -25.753 12.304 1.00 76.31 79 HIS A CA 1
ATOM 620 C C . HIS A 1 79 ? 16.109 -24.863 12.305 1.00 76.31 79 HIS A C 1
ATOM 622 O O . HIS A 1 79 ? 16.966 -24.975 11.431 1.00 76.31 79 HIS A O 1
ATOM 628 N N . SER A 1 80 ? 16.208 -23.962 13.284 1.00 71.25 80 SER A N 1
ATOM 629 C CA . SER A 1 80 ? 17.504 -23.389 13.634 1.00 71.25 80 SER A CA 1
ATOM 630 C C . SER A 1 80 ? 18.357 -24.547 14.139 1.00 71.25 80 SER A C 1
ATOM 632 O O . SER A 1 80 ? 17.986 -25.196 15.119 1.00 71.25 80 SER A O 1
ATOM 634 N N . SER A 1 81 ? 19.446 -24.870 13.442 1.00 62.44 81 SER A N 1
ATOM 635 C CA . SER A 1 81 ? 20.403 -25.894 13.856 1.00 62.44 81 SER A CA 1
ATOM 636 C C . SER A 1 81 ? 21.168 -25.404 15.086 1.00 62.44 81 SER A C 1
ATOM 638 O O . SER A 1 81 ? 22.341 -25.046 15.014 1.00 62.44 81 SER A O 1
ATOM 640 N N . HIS A 1 82 ? 20.474 -25.349 16.221 1.00 54.12 82 HIS A N 1
ATOM 641 C CA . HIS A 1 82 ? 21.087 -25.244 17.528 1.00 54.12 82 HIS A CA 1
ATOM 642 C C . HIS A 1 82 ? 21.733 -26.592 17.829 1.00 54.12 82 HIS A C 1
ATOM 644 O O . HIS A 1 82 ? 21.066 -27.622 17.925 1.00 54.12 82 HIS A O 1
ATOM 650 N N . SER A 1 83 ? 23.057 -26.570 17.934 1.00 55.38 83 SER A N 1
ATOM 651 C CA . SER A 1 83 ? 23.867 -27.642 18.497 1.00 55.38 83 SER A CA 1
ATOM 652 C C . SER A 1 83 ? 23.244 -28.131 19.808 1.00 55.38 83 SER A C 1
ATOM 654 O O . SER A 1 83 ? 23.150 -27.373 20.774 1.00 55.38 83 SER A O 1
ATOM 656 N N . GLN A 1 84 ? 22.799 -29.385 19.798 1.00 46.44 84 GLN A N 1
ATOM 657 C CA . GLN A 1 84 ? 22.306 -30.137 20.950 1.00 46.44 84 GLN A CA 1
ATOM 658 C C . GLN A 1 84 ? 23.294 -30.054 22.125 1.00 46.44 84 GLN A C 1
ATOM 660 O O . GLN A 1 84 ? 24.474 -30.346 21.923 1.00 46.44 84 GLN A O 1
ATOM 665 N N . PRO A 1 85 ? 22.851 -29.778 23.361 1.00 47.38 85 PRO A N 1
ATOM 666 C CA . PRO A 1 85 ? 23.386 -30.477 24.508 1.00 47.38 85 PRO A CA 1
ATOM 667 C C . PRO A 1 85 ? 22.587 -31.772 24.678 1.00 47.38 85 PRO A C 1
ATOM 669 O O . PRO A 1 85 ? 21.365 -31.755 24.820 1.00 47.38 85 PRO A O 1
ATOM 672 N N . GLU A 1 86 ? 23.295 -32.898 24.620 1.00 49.03 86 GLU A N 1
ATOM 673 C CA . GLU A 1 86 ? 22.759 -34.201 24.992 1.00 49.03 86 GLU A CA 1
ATOM 674 C C . GLU A 1 86 ? 22.055 -34.146 26.350 1.00 49.03 86 GLU A C 1
ATOM 676 O O . GLU A 1 86 ? 22.610 -33.643 27.328 1.00 49.03 86 GLU A O 1
ATOM 681 N N . GLY A 1 87 ? 20.868 -34.746 26.419 1.00 51.25 87 GLY A N 1
ATOM 682 C CA . GLY A 1 87 ? 20.287 -35.152 27.691 1.00 51.25 87 GLY A CA 1
ATOM 683 C C . GLY A 1 87 ? 18.797 -34.882 27.823 1.00 51.25 87 GLY A C 1
ATOM 684 O O . GLY A 1 87 ? 18.401 -33.861 28.364 1.00 51.25 87 GLY A O 1
ATOM 685 N N . VAL A 1 88 ? 18.014 -35.905 27.466 1.00 49.84 88 VAL A N 1
ATOM 686 C CA . VAL A 1 88 ? 16.720 -36.260 28.079 1.00 49.84 88 VAL A CA 1
ATOM 687 C C . VAL A 1 88 ? 15.527 -35.336 27.782 1.00 49.84 88 VAL A C 1
ATOM 689 O O . VAL A 1 88 ? 15.390 -34.269 28.363 1.00 49.84 88 VAL A O 1
ATOM 692 N N . LEU A 1 89 ? 14.565 -35.841 26.998 1.00 45.94 89 LEU A N 1
ATOM 693 C CA . LEU A 1 89 ? 13.271 -36.302 27.532 1.00 45.94 89 LEU A CA 1
ATOM 694 C C . LEU A 1 89 ? 12.470 -37.014 26.430 1.00 45.94 89 LEU A C 1
ATOM 696 O O . LEU A 1 89 ? 12.187 -36.456 25.373 1.00 45.94 89 LEU A O 1
ATOM 700 N N . ASN A 1 90 ? 12.122 -38.271 26.701 1.00 57.31 90 ASN A N 1
ATOM 701 C CA . ASN A 1 90 ? 11.144 -39.032 25.938 1.00 57.31 90 ASN A CA 1
ATOM 702 C C . ASN A 1 90 ? 9.757 -38.449 26.206 1.00 57.31 90 ASN A C 1
ATOM 704 O O . ASN A 1 90 ? 9.188 -38.767 27.240 1.00 57.31 90 ASN A O 1
ATOM 708 N N . ASP A 1 91 ? 9.199 -37.690 25.268 1.00 50.50 91 ASP A N 1
ATOM 709 C CA . ASP A 1 91 ? 7.758 -37.465 25.197 1.00 50.50 91 ASP A CA 1
ATOM 710 C C . ASP A 1 91 ? 7.292 -37.702 23.761 1.00 50.50 91 ASP A C 1
ATOM 712 O O . ASP A 1 91 ? 7.920 -37.278 22.791 1.00 50.50 91 ASP A O 1
ATOM 716 N N . HIS A 1 92 ? 6.225 -38.488 23.644 1.00 57.28 92 HIS A N 1
ATOM 717 C CA . HIS A 1 92 ? 5.716 -39.103 22.422 1.00 57.28 92 HIS A CA 1
ATOM 718 C C . HIS A 1 92 ? 5.283 -38.073 21.367 1.00 57.28 92 HIS A C 1
ATOM 720 O O . HIS A 1 92 ? 4.096 -37.784 21.218 1.00 57.28 92 HIS A O 1
ATOM 726 N N . MET A 1 93 ? 6.225 -37.555 20.583 1.00 49.12 93 MET A N 1
ATOM 727 C CA . MET A 1 93 ? 5.904 -36.878 19.333 1.00 49.12 93 MET A CA 1
ATOM 728 C C . MET A 1 93 ? 5.913 -37.924 18.209 1.00 49.12 93 MET A C 1
ATOM 730 O O . MET A 1 93 ? 6.951 -38.561 18.004 1.00 49.12 93 MET A O 1
ATOM 734 N N . PRO A 1 94 ? 4.788 -38.159 17.501 1.00 53.09 94 PRO A N 1
ATOM 735 C CA . PRO A 1 94 ? 4.760 -39.114 16.402 1.00 53.09 94 PRO A CA 1
ATOM 736 C C . PRO A 1 94 ? 5.784 -38.664 15.367 1.00 53.09 94 PRO A C 1
ATOM 738 O O . PRO A 1 94 ? 5.728 -37.549 14.841 1.00 53.09 94 PRO A O 1
ATOM 741 N N . SER A 1 95 ? 6.784 -39.511 15.150 1.00 61.53 95 SER A N 1
ATOM 742 C CA . SER A 1 95 ? 7.905 -39.173 14.288 1.00 61.53 95 SER A CA 1
ATOM 743 C C . SER A 1 95 ? 7.394 -38.996 12.855 1.00 61.53 95 SER A C 1
ATOM 745 O O . SER A 1 95 ? 6.452 -39.664 12.426 1.00 61.53 95 SER A O 1
ATOM 747 N N . VAL A 1 96 ? 8.017 -38.100 12.088 1.00 58.09 96 VAL A N 1
ATOM 748 C CA . VAL A 1 96 ? 7.671 -37.853 10.676 1.00 58.09 96 VAL A CA 1
ATOM 749 C C . VAL A 1 96 ? 7.665 -39.155 9.861 1.00 58.09 96 VAL A C 1
ATOM 751 O O . VAL A 1 96 ? 6.878 -39.290 8.923 1.00 58.09 96 VAL A O 1
ATOM 754 N N . HIS A 1 97 ? 8.468 -40.151 10.259 1.00 56.66 97 HIS A N 1
ATOM 755 C CA . HIS A 1 97 ? 8.419 -41.482 9.662 1.00 56.66 97 HIS A CA 1
ATOM 756 C C . HIS A 1 97 ? 7.061 -42.159 9.844 1.00 56.66 97 HIS A C 1
ATOM 758 O O . HIS A 1 97 ? 6.564 -42.733 8.888 1.00 56.66 97 HIS A O 1
ATOM 764 N N . GLU A 1 98 ? 6.413 -42.052 11.003 1.00 64.88 98 GLU A N 1
ATOM 765 C CA . GLU A 1 98 ? 5.099 -42.659 11.232 1.00 64.88 98 GLU A CA 1
ATOM 766 C C . GLU A 1 98 ? 4.024 -42.056 10.312 1.00 64.88 98 GLU A C 1
ATOM 768 O O . GLU A 1 98 ? 3.210 -42.789 9.746 1.00 64.88 98 GLU A O 1
ATOM 773 N N . PHE A 1 99 ? 4.049 -40.734 10.098 1.00 64.06 99 PHE A N 1
ATOM 774 C CA . PHE A 1 99 ? 3.133 -40.065 9.168 1.00 64.06 99 PHE A CA 1
ATOM 775 C C . PHE A 1 99 ? 3.362 -40.523 7.720 1.00 64.06 99 PHE A C 1
ATOM 777 O O . PHE A 1 99 ? 2.415 -40.897 7.026 1.00 64.06 99 PHE A O 1
ATOM 784 N N . GLN A 1 100 ? 4.624 -40.555 7.284 1.00 65.44 100 GLN A N 1
ATOM 785 C CA . GLN A 1 100 ? 5.008 -40.990 5.938 1.00 65.44 100 GLN A CA 1
ATOM 786 C C . GLN A 1 100 ? 4.666 -42.466 5.699 1.00 65.44 100 GLN A C 1
ATOM 788 O O . GLN A 1 100 ? 4.098 -42.813 4.664 1.00 65.44 100 GLN A O 1
ATOM 793 N N . THR A 1 101 ? 4.938 -43.340 6.670 1.00 68.38 101 THR A N 1
ATOM 794 C CA . THR A 1 101 ? 4.645 -44.773 6.569 1.00 68.38 101 THR A CA 1
ATOM 795 C C . THR A 1 101 ? 3.144 -45.031 6.499 1.00 68.38 101 THR A C 1
ATOM 797 O O . THR A 1 101 ? 2.713 -45.805 5.645 1.00 68.38 101 THR A O 1
ATOM 800 N N . LYS A 1 102 ? 2.328 -44.347 7.315 1.00 73.50 102 LYS A N 1
ATOM 801 C CA . LYS A 1 102 ? 0.862 -44.475 7.254 1.00 73.50 102 LYS A CA 1
ATOM 802 C C . LYS A 1 102 ? 0.310 -44.030 5.901 1.00 73.50 102 LYS A C 1
ATOM 804 O O . LYS A 1 102 ? -0.492 -44.749 5.307 1.00 73.50 102 LYS A O 1
ATOM 809 N N . HIS A 1 103 ? 0.768 -42.889 5.385 1.00 70.62 103 HIS A N 1
ATOM 810 C CA . HIS A 1 103 ? 0.348 -42.402 4.070 1.00 70.62 103 HIS A CA 1
ATOM 811 C C . HIS A 1 103 ? 0.772 -43.346 2.941 1.00 70.62 103 HIS A C 1
ATOM 813 O O . HIS A 1 103 ? -0.020 -43.631 2.043 1.00 70.62 103 HIS A O 1
ATOM 819 N N . HIS A 1 104 ? 1.991 -43.883 3.002 1.00 76.56 104 HIS A N 1
ATOM 820 C CA . HIS A 1 104 ? 2.471 -44.834 2.007 1.00 76.56 104 HIS A CA 1
ATOM 821 C C . HIS A 1 104 ? 1.671 -46.143 2.037 1.00 76.56 104 HIS A C 1
ATOM 823 O O . HIS A 1 104 ? 1.261 -46.636 0.989 1.00 76.56 104 HIS A O 1
ATOM 829 N N . GLN A 1 105 ? 1.375 -46.681 3.224 1.00 83.75 105 GLN A N 1
ATOM 830 C CA . GLN A 1 105 ? 0.563 -47.893 3.369 1.00 83.75 105 GLN A CA 1
ATOM 831 C C . GLN A 1 105 ? -0.860 -47.713 2.830 1.00 83.75 105 GLN A C 1
ATOM 833 O O . GLN A 1 105 ? -1.365 -48.603 2.150 1.00 83.75 105 GLN A O 1
ATOM 838 N N . GLN A 1 106 ? -1.485 -46.559 3.074 1.00 81.75 106 GLN A N 1
ATOM 839 C CA . GLN A 1 106 ? -2.803 -46.230 2.522 1.00 81.75 106 GLN A CA 1
ATOM 840 C C . GLN A 1 106 ? -2.791 -46.232 0.988 1.00 81.75 106 GLN A C 1
ATOM 842 O O . GLN A 1 106 ? -3.655 -46.841 0.360 1.00 81.75 106 GLN A O 1
ATOM 847 N N . LEU A 1 107 ? -1.777 -45.615 0.375 1.00 83.31 107 LEU A N 1
ATOM 848 C CA . LEU A 1 107 ? -1.633 -45.599 -1.082 1.00 83.31 107 LEU A CA 1
ATOM 849 C C . LEU A 1 107 ? -1.434 -47.009 -1.646 1.00 83.31 107 LEU A C 1
ATOM 851 O O . LEU A 1 107 ? -2.088 -47.370 -2.621 1.00 83.31 107 LEU A O 1
ATOM 855 N N . GLN A 1 108 ? -0.608 -47.836 -0.999 1.00 86.19 108 GLN A N 1
ATOM 856 C CA . GLN A 1 108 ? -0.409 -49.230 -1.408 1.00 86.19 108 GLN A CA 1
ATOM 857 C C . GLN A 1 108 ? -1.698 -50.054 -1.299 1.00 86.19 108 GLN A C 1
ATOM 859 O O . GLN A 1 108 ? -1.980 -50.879 -2.165 1.00 86.19 108 GLN A O 1
ATOM 864 N N . GLN A 1 109 ? -2.520 -49.822 -0.273 1.00 85.31 109 GLN A N 1
ATOM 865 C CA . GLN A 1 109 ? -3.816 -50.491 -0.136 1.00 85.31 109 GLN A CA 1
ATOM 866 C C . GLN A 1 109 ? -4.785 -50.103 -1.257 1.00 85.31 109 GLN A C 1
ATOM 868 O O . GLN A 1 109 ? -5.444 -50.978 -1.815 1.00 85.31 109 GLN A O 1
ATOM 873 N N . VAL A 1 110 ? -4.848 -48.818 -1.617 1.00 85.00 110 VAL A N 1
ATOM 874 C CA . VAL A 1 110 ? -5.691 -48.331 -2.719 1.00 85.00 110 VAL A CA 1
ATOM 875 C C . VAL A 1 110 ? -5.222 -48.903 -4.058 1.00 85.00 110 VAL A C 1
ATOM 877 O O . VAL A 1 110 ? -6.037 -49.434 -4.807 1.00 85.00 110 VAL A O 1
ATOM 880 N N . ILE A 1 111 ? -3.915 -48.876 -4.327 1.00 83.62 111 ILE A N 1
ATOM 881 C CA . ILE A 1 111 ? -3.324 -49.427 -5.556 1.00 83.62 111 ILE A CA 1
ATOM 882 C C . ILE A 1 111 ? -3.611 -50.930 -5.671 1.00 83.62 111 ILE A C 1
ATOM 884 O O . ILE A 1 111 ? -4.081 -51.399 -6.706 1.00 83.62 111 ILE A O 1
ATOM 888 N N . ASN A 1 112 ? -3.403 -51.686 -4.591 1.00 85.75 112 ASN A N 1
ATOM 889 C CA . ASN A 1 112 ? -3.644 -53.129 -4.577 1.00 85.75 112 ASN A CA 1
ATOM 890 C C . ASN A 1 112 ? -5.126 -53.500 -4.692 1.00 85.75 112 ASN A C 1
ATOM 892 O O . ASN A 1 112 ? -5.434 -54.596 -5.154 1.00 85.75 112 ASN A O 1
ATOM 896 N N . LYS A 1 113 ? -6.034 -52.622 -4.252 1.00 85.00 113 LYS A N 1
ATOM 897 C CA . LYS A 1 113 ? -7.478 -52.800 -4.420 1.00 85.00 113 LYS A CA 1
ATOM 898 C C . LYS A 1 113 ? -7.887 -52.595 -5.878 1.00 85.00 113 LYS A C 1
ATOM 900 O O . LYS A 1 113 ? -8.574 -53.444 -6.420 1.00 85.00 113 LYS A O 1
ATOM 905 N N . ILE A 1 114 ? -7.396 -51.529 -6.511 1.00 81.00 114 ILE A N 1
ATOM 906 C CA . ILE A 1 114 ? -7.667 -51.219 -7.925 1.00 81.00 114 ILE A CA 1
ATOM 907 C C . ILE A 1 114 ? -7.109 -52.304 -8.856 1.00 81.00 114 ILE A C 1
ATOM 909 O O . ILE A 1 114 ? -7.717 -52.609 -9.867 1.00 81.00 114 ILE A O 1
ATOM 913 N N . SER A 1 115 ? -5.969 -52.907 -8.514 1.00 73.56 115 SER A N 1
ATOM 914 C CA . SER A 1 115 ? -5.344 -53.972 -9.316 1.00 73.56 115 SER A CA 1
ATOM 915 C C . SER A 1 115 ? -6.063 -55.332 -9.224 1.00 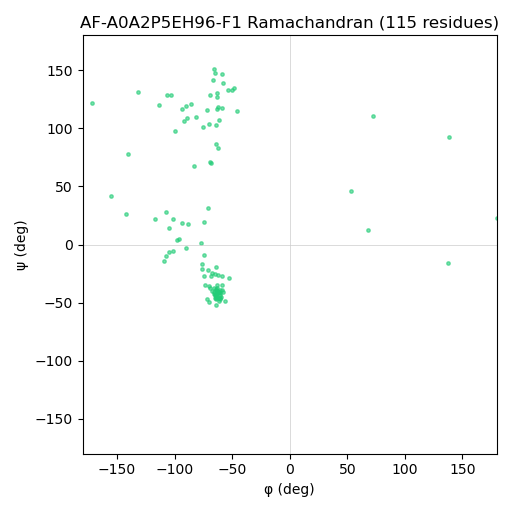73.56 115 SER A C 1
ATOM 917 O O . SER A 1 115 ? -5.689 -56.281 -9.911 1.00 73.56 115 SER A O 1
ATOM 919 N N . ARG A 1 116 ? -7.041 -55.470 -8.319 1.00 72.62 116 ARG A N 1
ATOM 920 C CA . ARG A 1 116 ? -7.743 -56.734 -8.042 1.00 72.62 116 ARG A CA 1
ATOM 921 C C . ARG A 1 116 ? -9.185 -56.761 -8.570 1.00 72.62 116 ARG A C 1
ATOM 923 O O . ARG A 1 116 ? -9.780 -57.836 -8.550 1.00 72.62 116 ARG A O 1
ATOM 930 N N . ASP A 1 117 ? -9.699 -55.616 -9.017 1.00 64.50 117 ASP A N 1
ATOM 931 C CA . ASP A 1 117 ? -10.972 -55.457 -9.736 1.00 64.50 117 ASP A CA 1
ATOM 932 C C . ASP A 1 117 ? -10.714 -55.437 -11.256 1.00 64.50 117 ASP A C 1
ATOM 934 O O . ASP A 1 117 ? -11.562 -55.972 -12.006 1.00 64.50 117 ASP A O 1
#

Radius of gyration: 28.84 Å; Cα contacts (8 Å, |Δi|>4): 12; chains: 1; bounding box: 47×70×51 Å

Solvent-accessible surface area (backbone atoms only — not comparable to full-atom values): 8071 Å² total; per-residue (Å²): 113,72,67,60,54,54,50,53,51,52,52,50,54,57,59,61,70,64,68,77,74,84,69,89,50,64,66,61,51,46,26,63,77,50,76,64,47,79,79,56,72,92,56,48,70,78,69,69,80,85,79,75,98,78,69,66,97,84,67,81,72,80,69,85,56,86,81,80,69,78,80,68,91,78,89,82,82,81,78,76,86,67,82,79,79,90,77,89,79,96,68,95,66,84,49,72,61,59,59,52,51,52,54,49,52,52,52,52,50,54,52,58,51,64,75,72,111